Protein AF-A0AAV8YKE8-F1 (afdb_monomer_lite)

InterPro domains:
  IPR008906 HAT, C-terminal dimerisation domain [PF05699] (81-111)

Organism: NCBI:txid1586634

Foldseek 3Di:
DPPQLPLVVCLQLLNLLQLPDQASCVSVCVVDPPLADPVCRVVQSVLSNVCNVDPVLNVCNPPDSVVSLVVQQCDADPVRHRSRVSNNSSVVVVVPDPSDPVVVVVVVVVVDD

Radius of gyration: 15.6 Å; chains: 1; bounding box: 31×37×52 Å

Sequence (113 aa):
MGPVLKFVSNINPKIAVSGNINSIARDSLNFIPNLVSQENIALLNSEWRMISDATEPRQYSKKSLKEFWIFVFRLKNKLGENMFPNLSLFIKAVLSLPHSSAAAERIFSQLNL

pLDDT: mean 80.62, std 15.2, range [33.44, 95.5]

Structure (mmCIF, N/CA/C/O backbone):
data_AF-A0AAV8YKE8-F1
#
_entry.id   AF-A0AAV8YKE8-F1
#
loop_
_atom_site.group_PDB
_atom_site.id
_atom_site.type_symbol
_atom_site.label_atom_id
_atom_site.label_alt_id
_atom_site.label_comp_id
_atom_site.label_asym_id
_atom_site.label_entity_id
_atom_site.label_seq_id
_atom_site.pdbx_PDB_ins_code
_atom_site.Cartn_x
_atom_site.Cartn_y
_atom_site.Cartn_z
_atom_site.occupancy
_atom_site.B_iso_or_equiv
_atom_site.auth_seq_id
_atom_site.auth_comp_id
_atom_site.auth_asym_id
_atom_site.auth_atom_id
_atom_site.pdbx_PDB_model_num
ATOM 1 N N . MET A 1 1 ? 10.504 -19.825 16.154 1.00 33.44 1 MET A N 1
ATOM 2 C CA . MET A 1 1 ? 10.198 -19.002 14.963 1.00 33.44 1 MET A CA 1
ATOM 3 C C . MET A 1 1 ? 8.843 -18.361 15.228 1.00 33.44 1 MET A C 1
ATOM 5 O O . MET A 1 1 ? 7.854 -19.079 15.231 1.00 33.44 1 MET A O 1
ATOM 9 N N . GLY A 1 2 ? 8.797 -17.084 15.623 1.00 39.56 2 GLY A N 1
ATOM 10 C CA . GLY A 1 2 ? 7.518 -16.411 15.892 1.00 39.56 2 GLY A CA 1
ATOM 11 C C . GLY A 1 2 ? 6.678 -16.323 14.611 1.00 39.56 2 GLY A C 1
ATOM 12 O O . GLY A 1 2 ? 7.262 -16.364 13.523 1.00 39.56 2 GLY A O 1
ATOM 13 N N . PRO A 1 3 ? 5.340 -16.241 14.695 1.00 41.09 3 PRO A N 1
ATOM 14 C CA . PRO A 1 3 ? 4.501 -16.111 13.513 1.00 41.09 3 PRO A CA 1
ATOM 15 C C . PRO A 1 3 ? 4.849 -14.800 12.803 1.00 41.09 3 PRO A C 1
ATOM 17 O O . PRO A 1 3 ? 4.428 -13.720 13.206 1.00 41.09 3 PRO A O 1
ATOM 20 N N . VAL A 1 4 ? 5.647 -14.888 11.739 1.00 49.88 4 VAL A N 1
ATOM 21 C CA . VAL A 1 4 ? 5.788 -13.788 10.790 1.00 49.88 4 VAL A CA 1
ATOM 22 C C . VAL A 1 4 ? 4.409 -13.622 10.175 1.00 49.88 4 VAL A C 1
ATOM 24 O O . VAL A 1 4 ? 3.900 -14.550 9.544 1.00 49.88 4 VAL A O 1
ATOM 27 N N . LEU A 1 5 ? 3.784 -12.467 10.402 1.00 60.09 5 LEU A N 1
ATOM 28 C CA . LEU A 1 5 ? 2.539 -12.087 9.747 1.00 60.09 5 LEU A CA 1
ATOM 29 C C . LEU A 1 5 ? 2.751 -12.246 8.238 1.00 60.09 5 LEU A C 1
ATOM 31 O O . LEU A 1 5 ? 3.389 -11.400 7.615 1.00 60.09 5 LEU A O 1
ATOM 35 N N . LYS A 1 6 ? 2.257 -13.345 7.648 1.00 64.12 6 LYS A N 1
ATOM 36 C CA . LYS A 1 6 ? 2.416 -13.651 6.213 1.00 64.12 6 LYS A CA 1
ATOM 37 C C . LYS A 1 6 ? 1.991 -12.457 5.353 1.00 64.12 6 LYS A C 1
ATOM 39 O O . LYS A 1 6 ? 2.646 -12.134 4.370 1.00 64.12 6 LYS A O 1
ATOM 44 N N . PHE A 1 7 ? 0.979 -11.733 5.822 1.00 70.56 7 PHE A N 1
ATOM 45 C CA . PHE A 1 7 ? 0.505 -10.466 5.282 1.00 70.56 7 PHE A CA 1
ATOM 46 C C . PHE A 1 7 ? 1.597 -9.383 5.107 1.00 70.56 7 PHE A C 1
ATOM 48 O O . PHE A 1 7 ? 1.607 -8.690 4.096 1.00 70.56 7 PHE A O 1
ATOM 55 N N . VAL A 1 8 ? 2.560 -9.244 6.026 1.00 74.69 8 VAL A N 1
ATOM 56 C CA . VAL A 1 8 ? 3.621 -8.215 5.941 1.00 74.69 8 VAL A CA 1
ATOM 57 C C . VAL A 1 8 ? 4.582 -8.488 4.780 1.00 74.69 8 VAL A C 1
ATOM 59 O O . VAL A 1 8 ? 5.199 -7.567 4.250 1.00 74.69 8 VAL A O 1
ATOM 62 N N . SER A 1 9 ? 4.683 -9.733 4.310 1.00 81.62 9 SER A N 1
ATOM 63 C CA . SER A 1 9 ? 5.461 -10.016 3.099 1.00 81.62 9 SER A CA 1
ATOM 64 C C . SER A 1 9 ? 4.842 -9.375 1.849 1.00 81.62 9 SER A C 1
ATOM 66 O O . SER A 1 9 ? 5.577 -8.958 0.955 1.00 81.62 9 SER A O 1
ATOM 68 N N . ASN A 1 10 ? 3.518 -9.184 1.826 1.00 86.56 10 ASN A N 1
ATOM 69 C CA . ASN A 1 10 ? 2.793 -8.643 0.676 1.00 86.56 10 ASN A CA 1
ATOM 70 C C . ASN A 1 10 ? 3.178 -7.190 0.377 1.00 86.56 10 ASN A C 1
ATOM 72 O O . ASN A 1 10 ? 3.200 -6.788 -0.782 1.00 86.56 10 ASN A O 1
ATOM 76 N N . ILE A 1 11 ? 3.538 -6.413 1.406 1.00 88.50 11 ILE A N 1
ATOM 77 C CA . ILE A 1 11 ? 3.923 -5.003 1.259 1.00 88.50 11 ILE A CA 1
ATOM 78 C C . ILE A 1 11 ? 5.372 -4.821 0.780 1.00 88.50 11 ILE A C 1
ATOM 80 O O . ILE A 1 11 ? 5.843 -3.690 0.658 1.00 88.50 11 ILE A O 1
ATOM 84 N N . ASN A 1 12 ? 6.106 -5.908 0.512 1.00 90.75 12 ASN A N 1
ATOM 85 C CA . ASN A 1 12 ? 7.426 -5.824 -0.106 1.00 90.75 12 ASN A CA 1
ATOM 86 C C . ASN A 1 12 ? 7.320 -5.141 -1.484 1.00 90.75 12 ASN A C 1
ATOM 88 O O . ASN A 1 12 ? 6.448 -5.530 -2.262 1.00 90.75 12 ASN A O 1
ATOM 92 N N . PRO A 1 13 ? 8.220 -4.204 -1.845 1.00 92.50 13 PRO A N 1
ATOM 93 C CA . PRO A 1 13 ? 8.136 -3.466 -3.106 1.00 92.50 13 PRO A CA 1
ATOM 94 C C . PRO A 1 13 ? 7.994 -4.357 -4.343 1.00 92.50 13 PRO A C 1
ATOM 96 O O . PRO A 1 13 ? 7.199 -4.057 -5.227 1.00 92.50 13 PRO A O 1
ATOM 99 N N . LYS A 1 14 ? 8.714 -5.487 -4.391 1.00 91.62 14 LYS A N 1
ATOM 100 C CA . LYS A 1 14 ? 8.644 -6.431 -5.518 1.00 91.62 14 LYS A CA 1
ATOM 101 C C . LYS A 1 14 ? 7.282 -7.108 -5.628 1.00 91.62 14 LYS A C 1
ATOM 103 O O . LYS A 1 14 ? 6.823 -7.364 -6.734 1.00 91.62 14 LYS A O 1
ATOM 108 N N . ILE A 1 15 ? 6.658 -7.411 -4.492 1.00 90.94 15 ILE A N 1
ATOM 109 C CA . ILE A 1 15 ? 5.356 -8.078 -4.444 1.00 90.94 15 ILE A CA 1
ATOM 110 C C . ILE A 1 15 ? 4.246 -7.062 -4.718 1.00 90.94 15 ILE A C 1
ATOM 112 O O . ILE A 1 15 ? 3.379 -7.337 -5.545 1.00 90.94 15 ILE A O 1
ATOM 116 N N . ALA A 1 16 ? 4.325 -5.870 -4.124 1.00 90.88 16 ALA A N 1
ATOM 117 C CA . ALA A 1 16 ? 3.359 -4.793 -4.318 1.00 90.88 16 ALA A CA 1
ATOM 118 C C . ALA A 1 16 ? 3.181 -4.427 -5.800 1.00 90.88 16 ALA A C 1
ATOM 120 O O . ALA A 1 16 ? 2.057 -4.287 -6.269 1.00 90.88 16 ALA A O 1
ATOM 121 N N . VAL A 1 17 ? 4.274 -4.354 -6.569 1.00 93.00 17 VAL A N 1
ATOM 122 C CA . VAL A 1 17 ? 4.200 -4.024 -8.005 1.00 93.00 17 VAL A CA 1
ATOM 123 C C . VAL A 1 17 ? 3.969 -5.232 -8.922 1.00 93.00 17 VAL A C 1
ATOM 125 O O . VAL A 1 17 ? 3.888 -5.057 -10.135 1.00 93.00 17 VAL A O 1
ATOM 128 N N . SER A 1 18 ? 3.906 -6.454 -8.378 1.00 90.31 18 SER A N 1
ATOM 129 C CA . SER A 1 18 ? 3.789 -7.678 -9.187 1.00 90.31 18 SER A CA 1
ATOM 130 C C . SER A 1 18 ? 2.390 -7.904 -9.759 1.00 90.31 18 SER A C 1
ATOM 132 O O . SER A 1 18 ? 2.255 -8.630 -10.736 1.00 90.31 18 SER A O 1
ATOM 134 N N . GLY A 1 19 ? 1.354 -7.335 -9.132 1.00 86.12 19 GLY A N 1
ATOM 135 C CA . GLY A 1 19 ? -0.048 -7.576 -9.495 1.00 86.12 19 GLY A CA 1
ATOM 136 C C . GLY A 1 19 ? -0.583 -8.956 -9.090 1.00 86.12 19 GLY A C 1
ATOM 137 O O . GLY A 1 19 ? -1.760 -9.236 -9.278 1.00 86.12 19 GLY A O 1
ATOM 138 N N . ASN A 1 20 ? 0.237 -9.813 -8.470 1.00 86.50 20 ASN A N 1
ATOM 139 C CA . ASN A 1 20 ? -0.163 -11.178 -8.100 1.00 86.50 20 ASN A CA 1
ATOM 140 C C . ASN A 1 20 ? -1.167 -11.232 -6.935 1.00 86.50 20 ASN A C 1
ATOM 142 O O . ASN A 1 20 ? -1.817 -12.253 -6.715 1.00 86.50 20 ASN A O 1
ATOM 146 N N . ILE A 1 21 ? -1.278 -10.150 -6.162 1.00 85.81 21 ILE A N 1
ATOM 147 C CA . ILE A 1 21 ? -2.169 -10.059 -5.004 1.00 85.81 21 ILE A CA 1
ATOM 148 C C . ILE A 1 21 ? -3.354 -9.178 -5.377 1.00 85.81 21 ILE A C 1
ATOM 150 O O . ILE A 1 21 ? -3.225 -7.962 -5.459 1.00 85.81 21 ILE A O 1
ATOM 154 N N . ASN A 1 22 ? -4.519 -9.797 -5.559 1.00 81.44 22 ASN A N 1
ATOM 155 C CA . ASN A 1 22 ? -5.735 -9.100 -5.990 1.00 81.44 22 ASN A CA 1
ATOM 156 C C . ASN A 1 22 ? -6.419 -8.292 -4.880 1.00 81.44 22 ASN A C 1
ATOM 158 O O . ASN A 1 22 ? -7.160 -7.354 -5.166 1.00 81.44 22 ASN A O 1
ATOM 162 N N . SER A 1 23 ? -6.207 -8.665 -3.616 1.00 86.19 23 SER A N 1
ATOM 163 C CA . SER A 1 23 ? -6.771 -7.953 -2.473 1.00 86.19 23 SER A CA 1
ATOM 164 C C . SER A 1 23 ? -5.786 -7.925 -1.320 1.00 86.19 23 SER A C 1
ATOM 166 O O . SER A 1 23 ? -5.436 -8.966 -0.770 1.00 86.19 23 SER A O 1
ATOM 168 N N . ILE A 1 24 ? -5.381 -6.718 -0.937 1.00 85.44 24 ILE A N 1
ATOM 169 C CA . ILE A 1 24 ? -4.549 -6.496 0.246 1.00 85.44 24 ILE A CA 1
ATOM 170 C C . ILE A 1 24 ? -5.392 -6.460 1.527 1.00 85.44 24 ILE A C 1
ATOM 172 O O . ILE A 1 24 ? -4.910 -6.825 2.595 1.00 85.44 24 ILE A O 1
ATOM 176 N N . ALA A 1 25 ? -6.671 -6.083 1.404 1.00 80.19 25 ALA A N 1
ATOM 177 C CA . ALA A 1 25 ? -7.584 -5.941 2.530 1.00 80.19 25 ALA A CA 1
ATOM 178 C C . ALA A 1 25 ? -8.011 -7.288 3.142 1.00 80.19 25 ALA A C 1
ATOM 180 O O . ALA A 1 25 ? -8.187 -7.382 4.355 1.00 80.19 25 ALA A O 1
ATOM 181 N N . ARG A 1 26 ? -8.183 -8.338 2.321 1.00 76.50 26 ARG A N 1
ATOM 182 C CA . ARG A 1 26 ? -8.719 -9.636 2.773 1.00 76.50 26 ARG A CA 1
ATOM 183 C C . ARG A 1 26 ? -7.899 -10.238 3.910 1.00 76.50 26 ARG A C 1
ATOM 185 O O . ARG A 1 26 ? -8.462 -10.662 4.914 1.00 76.50 26 ARG A O 1
ATOM 192 N N . ASP A 1 27 ? -6.581 -10.252 3.750 1.00 69.38 27 ASP A N 1
ATOM 193 C CA . ASP A 1 27 ? -5.691 -10.826 4.754 1.00 69.38 27 ASP A CA 1
ATOM 194 C C . ASP A 1 27 ? -5.545 -9.891 5.956 1.00 69.38 27 ASP A C 1
ATOM 196 O O . ASP A 1 27 ? -5.508 -10.360 7.088 1.00 69.38 27 ASP A O 1
ATOM 200 N N . SER A 1 28 ? -5.514 -8.571 5.743 1.00 68.69 28 SER A N 1
ATOM 201 C CA . SER A 1 28 ? -5.292 -7.604 6.822 1.00 68.69 28 SER A CA 1
ATOM 202 C C . SER A 1 28 ? -6.470 -7.421 7.767 1.00 68.69 28 SER A C 1
ATOM 204 O O . SER A 1 28 ? -6.253 -7.177 8.951 1.00 68.69 28 SER A O 1
ATOM 206 N N . LEU A 1 29 ? -7.708 -7.547 7.276 1.00 67.50 29 LEU A N 1
ATOM 207 C CA . LEU A 1 29 ? -8.913 -7.405 8.103 1.00 67.50 29 LEU A CA 1
ATOM 208 C C . LEU A 1 29 ? -9.023 -8.507 9.163 1.00 67.50 29 LEU A C 1
ATOM 210 O O . LEU A 1 29 ? -9.588 -8.269 10.225 1.00 67.50 29 LEU A O 1
ATOM 214 N N . ASN A 1 30 ? -8.429 -9.678 8.908 1.00 68.00 30 ASN A N 1
ATOM 215 C CA . ASN A 1 30 ? -8.350 -10.756 9.894 1.00 68.00 30 ASN A CA 1
ATOM 216 C C . ASN A 1 30 ? -7.395 -10.430 11.051 1.00 68.00 30 ASN A C 1
ATOM 218 O O . ASN A 1 30 ? -7.557 -10.967 12.142 1.00 68.00 30 ASN A O 1
ATOM 222 N N . PHE A 1 31 ? -6.390 -9.578 10.821 1.00 66.31 31 PHE A N 1
ATOM 223 C CA . PHE A 1 31 ? -5.386 -9.236 11.832 1.00 66.31 31 PHE A CA 1
ATOM 224 C C . PHE A 1 31 ? -5.687 -7.921 12.550 1.00 66.31 31 PHE A C 1
ATOM 226 O O . PHE A 1 31 ? -5.327 -7.771 13.713 1.00 66.31 31 PHE A O 1
ATOM 233 N N . ILE A 1 32 ? -6.303 -6.958 11.860 1.00 72.56 32 ILE A N 1
ATOM 234 C CA . ILE A 1 32 ? -6.551 -5.613 12.386 1.00 72.56 32 ILE A CA 1
ATOM 235 C C . ILE A 1 32 ? -7.986 -5.210 12.010 1.00 72.56 32 ILE A C 1
ATOM 237 O O . ILE A 1 32 ? -8.196 -4.454 11.051 1.00 72.56 32 ILE A O 1
ATOM 241 N N . PRO A 1 33 ? -8.996 -5.751 12.716 1.00 68.00 33 PRO A N 1
ATOM 242 C CA . PRO A 1 33 ? -10.382 -5.382 12.472 1.00 68.00 33 PRO A CA 1
ATOM 243 C C . PRO A 1 33 ? -10.553 -3.872 12.689 1.00 68.00 33 PRO A C 1
ATOM 245 O O . PRO A 1 33 ? -10.009 -3.308 13.636 1.00 68.00 33 PRO A O 1
ATOM 248 N N . ASN A 1 34 ? -11.301 -3.216 11.798 1.00 73.69 34 ASN A N 1
ATOM 249 C CA . ASN A 1 34 ? -11.574 -1.768 11.794 1.00 73.69 34 ASN A CA 1
ATOM 250 C C . ASN A 1 34 ? -10.413 -0.844 11.390 1.00 73.69 34 ASN A C 1
ATOM 252 O O . ASN A 1 34 ? -10.539 0.370 11.536 1.00 73.69 34 ASN A O 1
ATOM 256 N N . LEU A 1 35 ? -9.311 -1.363 10.835 1.00 73.44 35 LEU A N 1
ATOM 257 C CA . LEU A 1 35 ? -8.253 -0.489 10.309 1.00 73.44 35 LEU A CA 1
ATOM 258 C C . LEU A 1 35 ? -8.726 0.387 9.141 1.00 73.44 35 LEU A C 1
ATOM 260 O O . LEU A 1 35 ? -8.238 1.495 8.933 1.00 73.44 35 LEU A O 1
ATOM 264 N N . VAL A 1 36 ? -9.655 -0.155 8.358 1.00 74.06 36 VAL A N 1
ATOM 265 C CA . VAL A 1 36 ? -10.255 0.477 7.189 1.00 74.06 36 VAL A CA 1
ATOM 266 C C . VAL A 1 36 ? -11.747 0.203 7.262 1.00 74.06 36 VAL A C 1
ATOM 268 O O . VAL A 1 36 ? -12.160 -0.934 7.501 1.00 74.06 36 VAL A O 1
ATOM 271 N N . SER A 1 37 ? -12.552 1.245 7.095 1.00 78.44 37 SER A N 1
ATOM 272 C CA . SER A 1 37 ? -14.006 1.124 7.083 1.00 78.44 37 SER A CA 1
ATOM 273 C C . SER A 1 37 ? -14.490 0.354 5.850 1.00 78.44 37 SER A C 1
ATOM 275 O O . SER A 1 37 ? -13.784 0.267 4.841 1.00 78.44 37 SER A O 1
ATOM 277 N N . GLN A 1 38 ? -15.680 -0.249 5.929 1.00 77.94 38 GLN A N 1
ATOM 278 C CA . GLN A 1 38 ? -16.186 -1.154 4.887 1.00 77.94 38 GLN A CA 1
ATOM 279 C C . GLN A 1 38 ? -16.257 -0.477 3.511 1.00 77.94 38 GLN A C 1
ATOM 281 O O . GLN A 1 38 ? -15.874 -1.067 2.502 1.00 77.94 38 GLN A O 1
ATOM 286 N N . GLU A 1 39 ? -16.649 0.794 3.482 1.00 79.25 39 GLU A N 1
ATOM 287 C CA . GLU A 1 39 ? -16.700 1.627 2.284 1.00 79.25 39 GLU A CA 1
ATOM 288 C C . GLU A 1 39 ? -15.316 1.881 1.660 1.00 79.25 39 GLU A C 1
ATOM 290 O O . GLU A 1 39 ? -15.189 1.976 0.439 1.00 79.25 39 GLU A O 1
ATOM 295 N N . ASN A 1 40 ? -14.257 1.899 2.472 1.00 84.88 40 ASN A N 1
ATOM 296 C CA . ASN A 1 40 ? -12.890 2.155 2.021 1.00 84.88 40 ASN A CA 1
ATOM 297 C C . ASN A 1 40 ? -12.137 0.876 1.617 1.00 84.88 40 ASN A C 1
ATOM 299 O O . ASN A 1 40 ? -11.101 0.966 0.960 1.00 84.88 40 ASN A O 1
ATOM 303 N N . ILE A 1 41 ? -12.648 -0.324 1.929 1.00 87.38 41 ILE A N 1
ATOM 304 C CA . ILE A 1 41 ? -12.032 -1.603 1.517 1.00 87.38 41 ILE A CA 1
ATOM 305 C C . ILE A 1 41 ? -11.977 -1.726 -0.011 1.00 87.38 41 ILE A C 1
ATOM 307 O O . ILE A 1 41 ? -10.962 -2.144 -0.578 1.00 87.38 41 ILE A O 1
ATOM 311 N N . ALA A 1 42 ? -13.068 -1.370 -0.692 1.00 89.31 42 ALA A N 1
ATOM 312 C CA . ALA A 1 42 ? -13.137 -1.426 -2.149 1.00 89.31 42 ALA A CA 1
ATOM 313 C C . ALA A 1 42 ? -12.156 -0.432 -2.795 1.00 89.31 42 ALA A C 1
ATOM 315 O O . ALA A 1 42 ? -11.469 -0.778 -3.763 1.00 89.31 42 ALA A O 1
ATOM 316 N N . LEU A 1 43 ? -12.042 0.770 -2.220 1.00 91.56 43 LEU A N 1
ATOM 317 C CA . LEU A 1 43 ? -11.096 1.798 -2.654 1.00 91.56 43 LEU A CA 1
ATOM 318 C C . LEU A 1 43 ? -9.649 1.350 -2.424 1.00 91.56 43 LEU A C 1
ATOM 320 O O . LEU A 1 43 ? -8.850 1.385 -3.355 1.00 91.56 43 LEU A O 1
ATOM 324 N N . LEU A 1 44 ? -9.336 0.809 -1.243 1.00 91.88 44 LEU A N 1
ATOM 325 C CA . LEU A 1 44 ? -8.022 0.256 -0.910 1.00 91.88 44 LEU A CA 1
ATOM 326 C C . LEU A 1 44 ? -7.585 -0.833 -1.898 1.00 91.88 44 LEU A C 1
ATOM 328 O O . LEU A 1 44 ? -6.468 -0.793 -2.406 1.00 91.88 44 LEU A O 1
ATOM 332 N N . ASN A 1 45 ? -8.450 -1.805 -2.196 1.00 91.44 45 ASN A N 1
ATOM 333 C CA . ASN A 1 45 ? -8.120 -2.864 -3.156 1.00 91.44 45 ASN A CA 1
ATOM 334 C C . ASN A 1 45 ? -7.956 -2.323 -4.584 1.00 91.44 45 ASN A C 1
ATOM 336 O O . ASN A 1 45 ? -7.190 -2.870 -5.376 1.00 91.44 45 ASN A O 1
ATOM 340 N N . SER A 1 46 ? -8.673 -1.257 -4.934 1.00 92.50 46 SER A N 1
ATOM 341 C CA . SER A 1 46 ? -8.527 -0.604 -6.235 1.00 92.50 46 SER A CA 1
ATOM 342 C C . SER A 1 46 ? -7.189 0.124 -6.332 1.00 92.50 46 SER A C 1
ATOM 344 O O . SER A 1 46 ? -6.434 -0.143 -7.261 1.00 92.50 46 SER A O 1
ATOM 346 N N . GLU A 1 47 ? -6.829 0.920 -5.323 1.00 93.69 47 GLU A N 1
ATOM 347 C CA . GLU A 1 47 ? -5.513 1.564 -5.218 1.00 93.69 47 GLU A CA 1
ATOM 348 C C . GLU A 1 47 ? -4.365 0.543 -5.210 1.00 93.69 47 GLU A C 1
ATOM 350 O O . GLU A 1 47 ? -3.345 0.740 -5.87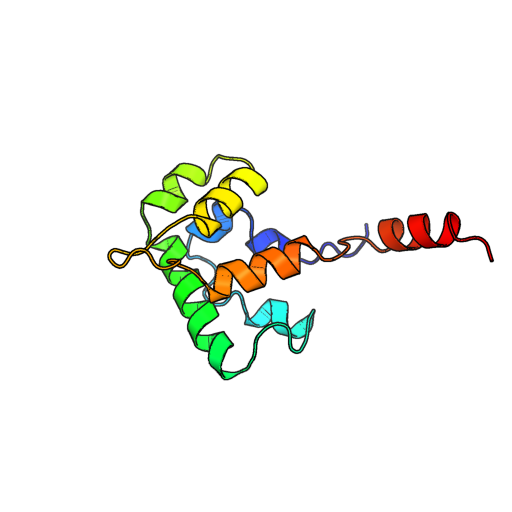0 1.00 93.69 47 GLU A O 1
ATOM 355 N N . TRP A 1 48 ? -4.543 -0.582 -4.513 1.00 93.44 48 TRP A N 1
ATOM 356 C CA . TRP A 1 48 ? -3.575 -1.677 -4.497 1.00 93.44 48 TRP A CA 1
ATOM 357 C C . TRP A 1 48 ? -3.345 -2.280 -5.885 1.00 93.44 48 TRP A C 1
ATOM 359 O O . TRP A 1 48 ? -2.211 -2.560 -6.246 1.00 93.44 48 TRP A O 1
ATOM 369 N N . ARG A 1 49 ? -4.388 -2.451 -6.701 1.00 92.81 49 ARG A N 1
ATOM 370 C CA . ARG A 1 49 ? -4.216 -2.917 -8.087 1.00 92.81 49 ARG A CA 1
ATOM 371 C C . ARG A 1 49 ? -3.558 -1.846 -8.952 1.00 92.81 49 ARG A C 1
ATOM 373 O O . ARG A 1 49 ? -2.616 -2.144 -9.680 1.00 92.81 49 ARG A O 1
ATOM 380 N N . MET A 1 50 ? -3.951 -0.586 -8.781 1.00 93.06 50 MET A N 1
ATOM 381 C CA . MET A 1 50 ? -3.360 0.536 -9.513 1.00 93.06 50 MET A CA 1
ATOM 382 C C . MET A 1 50 ? -1.851 0.680 -9.274 1.00 93.06 50 MET A C 1
ATOM 384 O O . MET A 1 50 ? -1.134 1.050 -10.201 1.00 93.06 50 MET A O 1
ATOM 388 N N . ILE A 1 51 ? -1.333 0.364 -8.079 1.00 92.25 51 ILE A N 1
ATOM 389 C CA . ILE A 1 51 ? 0.120 0.413 -7.828 1.00 92.25 51 ILE A CA 1
ATOM 390 C C . ILE A 1 51 ? 0.893 -0.569 -8.716 1.00 92.25 51 ILE A C 1
ATOM 392 O O . ILE A 1 51 ? 2.030 -0.295 -9.100 1.00 92.25 51 ILE A O 1
ATOM 396 N N . SER A 1 52 ? 0.264 -1.700 -9.050 1.00 89.25 52 SER A N 1
ATOM 397 C CA . SER A 1 52 ? 0.828 -2.722 -9.924 1.00 89.25 52 SER A CA 1
ATOM 398 C C . SER A 1 52 ? 0.706 -2.375 -11.398 1.00 89.25 52 SER A C 1
ATOM 400 O O . SER A 1 52 ? 1.376 -3.011 -12.198 1.00 89.25 52 SER A O 1
ATOM 402 N N . ASP A 1 53 ? -0.078 -1.355 -11.752 1.00 87.69 53 ASP A N 1
ATOM 403 C CA . ASP A 1 53 ? -0.190 -0.825 -13.111 1.00 87.69 53 ASP A CA 1
ATOM 404 C C . ASP A 1 53 ? 0.686 0.420 -13.311 1.00 87.69 53 ASP A C 1
ATOM 406 O O . ASP A 1 53 ? 1.261 0.615 -14.386 1.00 87.69 53 ASP A O 1
ATOM 410 N N . ALA A 1 54 ? 0.874 1.216 -12.257 1.00 87.31 54 ALA A N 1
ATOM 411 C CA . ALA A 1 54 ? 1.644 2.451 -12.284 1.00 87.31 54 ALA A CA 1
ATOM 412 C C . ALA A 1 54 ? 3.122 2.214 -12.648 1.00 87.31 54 ALA A C 1
ATOM 414 O O . ALA A 1 54 ? 3.785 1.290 -12.167 1.00 87.31 54 ALA A O 1
ATOM 415 N N . THR A 1 55 ? 3.665 3.073 -13.511 1.00 86.50 55 THR A N 1
ATOM 416 C CA . THR A 1 55 ? 5.034 2.914 -14.031 1.00 86.50 55 THR A CA 1
ATOM 417 C C . THR A 1 55 ? 6.061 3.415 -13.021 1.00 86.50 55 THR A C 1
ATOM 419 O O . THR A 1 55 ? 7.131 2.831 -12.856 1.00 86.50 55 THR A O 1
ATOM 422 N N . GLU A 1 56 ? 5.719 4.469 -12.293 1.00 89.69 56 GLU A N 1
ATOM 423 C CA . GLU A 1 56 ? 6.597 5.167 -11.371 1.00 89.69 56 GLU A CA 1
ATOM 424 C C . GLU A 1 56 ? 6.934 4.306 -10.141 1.00 89.69 56 GLU A C 1
ATOM 426 O O . GLU A 1 56 ? 8.122 4.124 -9.866 1.00 89.69 56 GLU A O 1
ATOM 431 N N . PRO A 1 57 ? 5.974 3.653 -9.445 1.00 90.81 57 PRO A N 1
ATOM 432 C CA . PRO A 1 57 ? 6.297 2.744 -8.343 1.00 90.81 57 PRO A CA 1
ATOM 433 C C . PRO A 1 57 ? 7.190 1.569 -8.766 1.00 90.81 57 PRO A C 1
ATOM 435 O O . PRO A 1 57 ? 8.074 1.165 -8.005 1.00 90.81 57 PRO A O 1
ATOM 438 N N . ARG A 1 58 ? 7.048 1.047 -9.996 1.00 90.19 58 ARG A N 1
ATOM 439 C CA . ARG A 1 58 ? 7.911 -0.042 -10.496 1.00 90.19 58 ARG A CA 1
ATOM 440 C C . ARG A 1 58 ? 9.388 0.338 -10.521 1.00 90.19 58 ARG A C 1
ATOM 442 O O . ARG A 1 58 ? 10.228 -0.521 -10.248 1.00 90.19 58 ARG A O 1
ATOM 449 N N . GLN A 1 59 ? 9.721 1.602 -10.782 1.00 89.94 59 GLN A N 1
ATOM 450 C CA . GLN A 1 59 ? 11.110 2.085 -10.774 1.0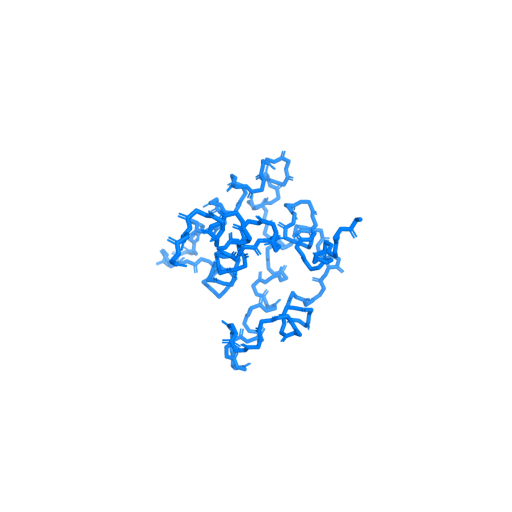0 89.94 59 GLN A CA 1
ATOM 451 C C . GLN A 1 59 ? 11.744 1.992 -9.376 1.00 89.94 59 GLN A C 1
ATOM 453 O O . GLN A 1 59 ? 12.948 1.769 -9.245 1.00 89.94 59 GLN A O 1
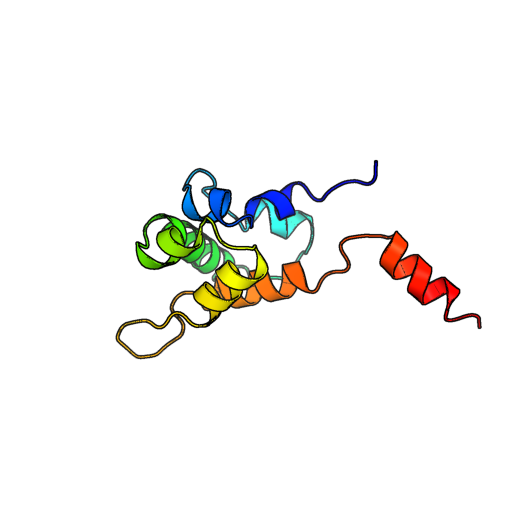ATOM 458 N N . TYR A 1 60 ? 10.924 2.072 -8.326 1.00 91.12 60 TYR A N 1
ATOM 459 C CA . TYR A 1 60 ? 11.345 1.962 -6.931 1.00 91.12 60 TYR A CA 1
ATOM 460 C C . TYR A 1 60 ? 11.258 0.526 -6.383 1.00 91.12 60 TYR A C 1
ATOM 462 O O . TYR A 1 60 ? 11.634 0.288 -5.239 1.00 91.12 60 TYR A O 1
ATOM 470 N N . SER A 1 61 ? 10.845 -0.462 -7.185 1.00 89.31 61 SER A N 1
ATOM 471 C CA . SER A 1 61 ? 10.674 -1.863 -6.745 1.00 89.31 61 SER A CA 1
ATOM 472 C C . SER A 1 61 ? 11.959 -2.554 -6.268 1.00 89.31 61 SER A C 1
ATOM 474 O O . SER A 1 61 ? 11.907 -3.544 -5.538 1.00 89.31 61 SER A O 1
ATOM 476 N N . LYS A 1 62 ? 13.128 -2.043 -6.674 1.00 89.88 62 LYS A N 1
ATOM 477 C CA . LYS A 1 62 ? 14.450 -2.532 -6.246 1.00 89.88 62 LYS A CA 1
ATOM 478 C C . LYS A 1 62 ? 15.014 -1.776 -5.034 1.00 89.88 62 LYS A C 1
ATOM 480 O O . LYS A 1 62 ? 16.082 -2.141 -4.552 1.00 89.88 62 LYS A O 1
ATOM 485 N N . LYS A 1 63 ? 14.341 -0.715 -4.576 1.00 92.75 63 LYS A N 1
ATOM 486 C CA . LYS A 1 63 ? 14.749 0.087 -3.415 1.00 92.75 63 LYS A CA 1
ATOM 487 C C . LYS A 1 63 ? 14.330 -0.588 -2.109 1.00 92.75 63 LYS A C 1
ATOM 489 O O . LYS A 1 63 ? 13.624 -1.598 -2.111 1.00 92.75 63 LYS A O 1
ATOM 494 N N . SER A 1 64 ? 14.777 -0.036 -0.983 1.00 92.12 64 SER A N 1
ATOM 495 C CA . SER A 1 64 ? 14.342 -0.520 0.327 1.00 92.12 64 SER A CA 1
ATOM 496 C C . SER A 1 64 ? 12.830 -0.334 0.521 1.00 92.12 64 SER A C 1
ATOM 498 O O . SER A 1 64 ? 12.214 0.553 -0.075 1.00 92.12 64 SER A O 1
ATOM 500 N N . LEU A 1 65 ? 12.237 -1.139 1.414 1.00 89.25 65 LEU A N 1
ATOM 501 C CA . LEU A 1 65 ? 10.823 -1.038 1.804 1.00 89.25 65 LEU A CA 1
ATOM 502 C C . LEU A 1 65 ? 10.438 0.407 2.164 1.00 89.25 65 LEU A C 1
ATOM 504 O O . LEU A 1 65 ? 9.419 0.920 1.707 1.00 89.25 65 LEU A O 1
ATOM 508 N N . LYS A 1 66 ? 11.287 1.076 2.953 1.00 90.62 66 LYS A N 1
ATOM 509 C CA . LYS A 1 66 ? 11.074 2.452 3.406 1.00 90.62 66 LYS A CA 1
ATOM 510 C C . LYS A 1 66 ? 11.086 3.446 2.244 1.00 90.62 66 LYS A C 1
ATOM 512 O O . LYS A 1 66 ? 10.177 4.262 2.147 1.00 90.62 66 LYS A O 1
ATOM 517 N N . GLU A 1 67 ? 12.100 3.397 1.382 1.00 93.12 67 GLU A N 1
ATOM 518 C CA . GLU A 1 67 ? 12.215 4.323 0.246 1.00 93.12 67 GLU A CA 1
ATOM 519 C C . GLU A 1 67 ? 11.038 4.180 -0.721 1.00 93.12 67 GLU A C 1
ATOM 521 O O . GLU A 1 67 ? 10.475 5.186 -1.147 1.00 93.12 67 GLU A O 1
ATOM 526 N N . PHE A 1 68 ? 10.639 2.940 -1.017 1.00 95.25 68 PHE A N 1
ATOM 527 C CA . PHE A 1 68 ? 9.495 2.653 -1.875 1.00 95.25 68 PHE A CA 1
ATOM 528 C C . PHE A 1 68 ? 8.205 3.259 -1.316 1.00 95.25 68 PHE A C 1
ATOM 530 O O . PHE A 1 68 ? 7.534 4.026 -2.001 1.00 95.25 68 PHE A O 1
ATOM 537 N N . TRP A 1 69 ? 7.867 2.976 -0.055 1.00 94.88 69 TRP A N 1
ATOM 538 C CA . TRP A 1 69 ? 6.613 3.469 0.513 1.00 94.88 69 TRP A CA 1
ATOM 539 C C . TRP A 1 69 ? 6.623 4.982 0.746 1.00 94.88 69 TRP A C 1
ATOM 541 O O . TRP A 1 69 ? 5.609 5.625 0.505 1.00 94.88 69 TRP A O 1
ATOM 551 N N . ILE A 1 70 ? 7.764 5.589 1.103 1.00 94.88 70 ILE A N 1
ATOM 552 C CA . ILE A 1 70 ? 7.889 7.058 1.153 1.00 94.88 70 ILE A CA 1
ATOM 553 C C . ILE A 1 70 ? 7.607 7.680 -0.216 1.00 94.88 70 ILE A C 1
ATOM 555 O O . ILE A 1 70 ? 6.936 8.711 -0.280 1.00 94.88 70 ILE A O 1
ATOM 559 N N . PHE A 1 71 ? 8.107 7.075 -1.296 1.00 95.50 71 PHE A N 1
ATOM 560 C CA . PHE A 1 71 ? 7.813 7.526 -2.652 1.00 95.50 71 PHE A CA 1
ATOM 561 C C . PHE A 1 71 ? 6.309 7.440 -2.948 1.00 95.50 71 PHE A C 1
ATOM 563 O O . PHE A 1 71 ? 5.702 8.444 -3.316 1.00 95.50 71 PHE A O 1
ATOM 570 N N . VAL A 1 72 ? 5.688 6.285 -2.694 1.00 95.12 72 VAL A N 1
ATOM 571 C CA . VAL A 1 72 ? 4.247 6.065 -2.909 1.00 95.12 72 VAL A CA 1
ATOM 572 C C . VAL A 1 72 ? 3.398 7.061 -2.111 1.00 95.12 72 VAL A C 1
ATOM 574 O O . VAL A 1 72 ? 2.467 7.645 -2.658 1.00 95.12 72 VAL A O 1
ATOM 577 N N . PHE A 1 73 ? 3.755 7.338 -0.852 1.00 95.44 73 PHE A N 1
ATOM 578 C CA . PHE A 1 73 ? 3.045 8.300 0.004 1.00 95.44 73 PHE A CA 1
ATOM 579 C C . PHE A 1 73 ? 3.112 9.744 -0.501 1.00 95.44 73 PHE A C 1
ATOM 581 O O . PHE A 1 73 ? 2.305 10.575 -0.084 1.00 95.44 73 PHE A O 1
ATOM 588 N N . ARG A 1 74 ? 4.105 10.065 -1.334 1.00 95.44 74 ARG A N 1
ATOM 589 C CA . ARG A 1 74 ? 4.319 11.401 -1.900 1.00 95.44 74 ARG A CA 1
ATOM 590 C C . ARG A 1 74 ? 3.766 11.537 -3.313 1.00 95.44 74 ARG A C 1
ATOM 592 O O . ARG A 1 74 ? 3.721 12.657 -3.814 1.00 95.44 74 ARG A O 1
ATOM 599 N N . LEU A 1 75 ? 3.362 10.437 -3.948 1.00 95.06 75 LEU A N 1
ATOM 600 C CA . LEU A 1 75 ? 2.887 10.459 -5.321 1.00 95.06 75 LEU A CA 1
ATOM 601 C C . LEU A 1 75 ? 1.558 11.213 -5.410 1.00 95.06 75 LEU A C 1
ATOM 603 O O . LEU A 1 75 ? 0.627 10.967 -4.635 1.00 95.06 75 LEU A O 1
ATOM 607 N N . LYS A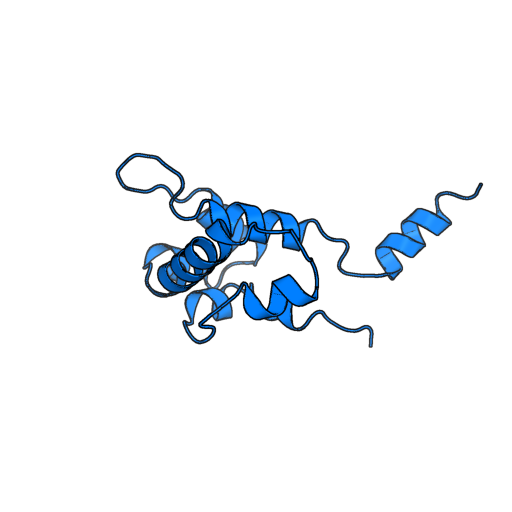 1 76 ? 1.489 12.148 -6.358 1.00 94.81 76 LYS A N 1
ATOM 608 C CA . LYS A 1 76 ? 0.330 13.008 -6.579 1.00 94.81 76 LYS A CA 1
ATOM 609 C C . LYS A 1 76 ? -0.332 12.702 -7.915 1.00 94.81 76 LYS A C 1
ATOM 611 O O . LYS A 1 76 ? 0.354 12.393 -8.885 1.00 94.81 76 LYS A O 1
ATOM 616 N N . ASN A 1 77 ? -1.656 12.803 -7.961 1.00 92.00 77 ASN A N 1
ATOM 617 C CA . ASN A 1 77 ? -2.408 12.766 -9.210 1.00 92.00 77 ASN A CA 1
ATOM 618 C C . ASN A 1 77 ? -2.258 14.105 -9.970 1.00 92.00 77 ASN A C 1
ATOM 620 O O . ASN A 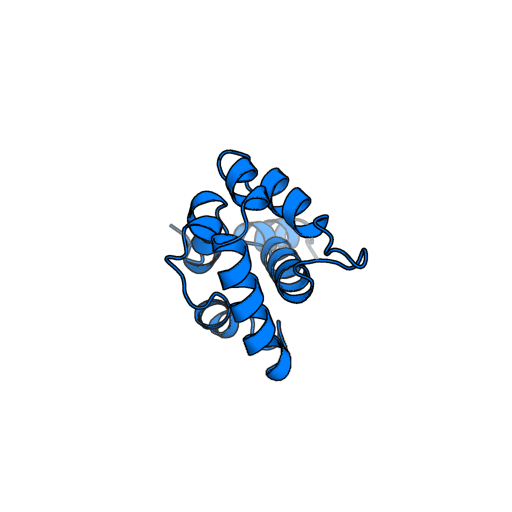1 77 ? -1.629 15.052 -9.493 1.00 92.00 77 ASN A O 1
ATOM 624 N N . LYS A 1 78 ? -2.872 14.208 -11.155 1.00 91.50 78 LYS A N 1
ATOM 625 C CA . LYS A 1 78 ? -2.840 15.431 -11.983 1.00 91.50 78 LYS A CA 1
ATOM 626 C C . LYS A 1 78 ? -3.486 16.657 -11.316 1.00 91.50 78 LYS A C 1
ATOM 628 O O . LYS A 1 78 ? -3.250 17.770 -11.766 1.00 91.50 78 LYS A O 1
ATOM 633 N N . LEU A 1 79 ? -4.284 16.452 -10.267 1.00 93.81 79 LEU A N 1
ATOM 634 C CA . LEU A 1 79 ? -4.937 17.498 -9.479 1.00 93.81 79 LEU A CA 1
ATOM 635 C C . LEU A 1 79 ? -4.109 17.911 -8.245 1.00 93.81 79 LEU A C 1
ATOM 637 O O . LEU A 1 79 ? -4.528 18.779 -7.490 1.00 93.81 79 LEU A O 1
ATOM 641 N N . GLY A 1 80 ? -2.931 17.311 -8.023 1.00 92.50 80 GLY A N 1
ATOM 642 C CA . GLY A 1 80 ? -2.075 17.591 -6.862 1.00 92.50 80 GLY A CA 1
ATOM 643 C C . GLY A 1 80 ? -2.480 16.856 -5.575 1.00 92.50 80 GLY A C 1
ATOM 644 O O . GLY A 1 80 ? -1.852 17.030 -4.522 1.00 92.50 80 GLY A O 1
ATOM 645 N N . GLU A 1 81 ? -3.490 15.993 -5.638 1.00 93.44 81 GLU A N 1
ATOM 646 C CA . GLU A 1 81 ? -3.967 15.194 -4.508 1.00 93.44 81 GLU A CA 1
ATOM 647 C C . GLU A 1 81 ? -3.167 13.897 -4.384 1.00 93.44 81 GLU A C 1
ATOM 649 O O . GLU A 1 81 ? -2.531 13.454 -5.339 1.00 93.44 81 GLU A O 1
ATOM 654 N N . ASN A 1 82 ? -3.168 13.272 -3.202 1.00 93.62 82 ASN A N 1
ATOM 655 C CA . ASN A 1 82 ? -2.478 11.991 -3.018 1.00 93.62 82 ASN A CA 1
ATOM 656 C C . ASN A 1 82 ? -3.061 10.942 -3.971 1.00 93.62 82 ASN A C 1
ATOM 658 O O . ASN A 1 82 ? -4.271 10.757 -4.007 1.00 93.62 82 ASN A O 1
ATOM 662 N N . MET A 1 83 ? -2.200 10.237 -4.706 1.00 94.31 83 MET A N 1
ATOM 663 C CA . MET A 1 83 ? -2.644 9.240 -5.684 1.00 94.31 83 MET A CA 1
ATOM 664 C C . MET A 1 83 ? -3.202 7.969 -5.025 1.00 94.31 83 MET A C 1
ATOM 666 O O . MET A 1 83 ? -4.079 7.324 -5.589 1.00 94.31 83 MET A O 1
ATOM 670 N N . PHE A 1 84 ? -2.707 7.625 -3.831 1.00 94.56 84 PHE A N 1
ATOM 671 C CA . PHE A 1 84 ? -3.093 6.415 -3.097 1.00 94.56 84 PHE A CA 1
ATOM 672 C C . PHE A 1 84 ? -3.411 6.722 -1.621 1.00 94.56 84 PHE A C 1
ATOM 674 O O . PHE A 1 84 ? -2.640 6.340 -0.731 1.00 94.56 84 PHE A O 1
ATOM 681 N N . PRO A 1 85 ? -4.460 7.507 -1.320 1.00 92.88 85 PRO A N 1
ATOM 682 C CA . PRO A 1 85 ? -4.739 7.971 0.037 1.00 92.88 85 PRO A CA 1
ATOM 683 C C . PRO A 1 85 ? -5.093 6.831 1.003 1.00 92.88 85 PRO A C 1
ATOM 685 O O . PRO A 1 85 ? -4.540 6.789 2.106 1.00 92.88 85 PRO A O 1
ATOM 688 N N . ASN A 1 86 ? -5.948 5.889 0.593 1.00 91.94 86 ASN A N 1
ATOM 689 C CA . ASN A 1 86 ? -6.396 4.789 1.452 1.00 91.94 86 ASN A CA 1
ATOM 690 C C . ASN A 1 86 ? -5.266 3.788 1.697 1.00 91.94 86 ASN A C 1
ATOM 692 O O . ASN A 1 86 ? -5.013 3.381 2.832 1.00 91.94 86 ASN A O 1
ATOM 696 N N . LEU A 1 87 ? -4.528 3.448 0.643 1.00 92.06 87 LEU A N 1
ATOM 697 C CA . LEU A 1 87 ? -3.363 2.581 0.717 1.00 92.06 87 LEU A CA 1
ATOM 698 C C . LEU A 1 87 ? -2.258 3.209 1.566 1.00 92.06 87 LEU A C 1
ATOM 700 O O . LEU A 1 87 ? -1.645 2.525 2.380 1.00 92.06 87 LEU A O 1
ATOM 704 N N . SER A 1 88 ? -2.027 4.517 1.439 1.00 92.62 88 SER A N 1
ATOM 705 C CA . SER A 1 88 ? -1.030 5.209 2.261 1.00 92.62 88 SER A CA 1
ATOM 706 C C . SER A 1 88 ? -1.376 5.157 3.744 1.00 92.62 88 SER A C 1
ATOM 708 O O . SER A 1 88 ? -0.496 4.890 4.562 1.00 92.62 88 SER A O 1
ATOM 710 N N . LEU A 1 89 ? -2.638 5.412 4.103 1.00 90.00 89 LEU A N 1
ATOM 711 C CA . LEU A 1 89 ? -3.102 5.320 5.487 1.00 90.00 89 LEU A CA 1
ATOM 712 C C . LEU A 1 89 ? -2.918 3.899 6.027 1.00 90.00 89 LEU A C 1
ATOM 714 O O . LEU A 1 89 ? -2.312 3.702 7.080 1.00 90.00 89 LEU A O 1
ATOM 718 N N . PHE A 1 90 ? -3.374 2.918 5.254 1.00 88.75 90 PHE A N 1
ATOM 719 C CA . PHE A 1 90 ? -3.298 1.510 5.598 1.00 88.75 90 PHE A CA 1
ATOM 720 C C . PHE A 1 90 ? -1.857 1.037 5.834 1.00 88.75 90 PHE A C 1
ATOM 722 O O . PHE A 1 90 ? -1.552 0.483 6.888 1.00 88.75 90 PHE A O 1
ATOM 729 N N . ILE A 1 91 ? -0.941 1.301 4.897 1.00 89.38 91 ILE A N 1
ATOM 730 C CA . ILE A 1 91 ? 0.455 0.860 5.012 1.00 89.38 91 ILE A CA 1
ATOM 731 C C . ILE A 1 91 ? 1.165 1.563 6.168 1.00 89.38 91 ILE A C 1
ATOM 733 O O . ILE A 1 91 ? 1.928 0.922 6.887 1.00 89.38 91 ILE A O 1
ATOM 737 N N . LYS A 1 92 ? 0.908 2.858 6.393 1.00 89.06 92 LYS A N 1
ATOM 738 C CA . LYS A 1 92 ? 1.453 3.566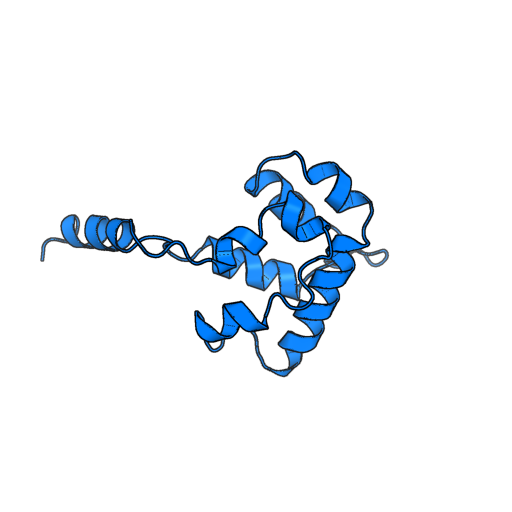 7.562 1.00 89.06 92 LYS A CA 1
ATOM 739 C C . LYS A 1 92 ? 1.012 2.907 8.859 1.00 89.06 92 LYS A C 1
ATOM 741 O O . LYS A 1 92 ? 1.844 2.697 9.735 1.00 89.06 92 LYS A O 1
ATOM 746 N N . ALA A 1 93 ? -0.265 2.552 8.960 1.00 85.19 93 ALA A N 1
ATOM 747 C CA . ALA A 1 93 ? -0.774 1.901 10.149 1.00 85.19 93 ALA A CA 1
ATOM 748 C C . ALA A 1 93 ? -0.160 0.505 10.329 1.00 85.19 93 ALA A C 1
ATOM 750 O O . ALA A 1 93 ? 0.364 0.213 11.399 1.00 85.19 93 ALA A O 1
ATOM 751 N N . VAL A 1 94 ? -0.088 -0.305 9.267 1.00 83.19 94 VAL A N 1
ATOM 752 C CA . VAL A 1 94 ? 0.587 -1.615 9.285 1.00 83.19 94 VAL A CA 1
ATOM 753 C C . VAL A 1 94 ? 2.045 -1.505 9.739 1.00 83.19 94 VAL A C 1
ATOM 755 O O . VAL A 1 94 ? 2.473 -2.292 10.576 1.00 83.19 94 VAL A O 1
ATOM 758 N N . LEU A 1 95 ? 2.801 -0.532 9.217 1.00 83.31 95 LEU A N 1
ATOM 759 C CA . LEU A 1 95 ? 4.211 -0.312 9.567 1.00 83.31 95 LEU A CA 1
ATOM 760 C C . LEU A 1 95 ? 4.412 0.286 10.967 1.00 83.31 95 LEU A C 1
ATOM 762 O O . LEU A 1 95 ? 5.522 0.241 11.492 1.00 83.31 95 LEU A O 1
ATOM 766 N N . SER A 1 96 ? 3.370 0.876 11.554 1.00 81.75 96 SER A N 1
ATOM 767 C CA . SER A 1 96 ? 3.401 1.402 12.923 1.00 81.75 96 SER A CA 1
ATOM 768 C C . SER A 1 96 ? 3.117 0.340 13.985 1.00 81.75 96 SER A C 1
ATOM 770 O O . SER A 1 96 ? 3.342 0.586 15.169 1.00 81.75 96 SER A O 1
ATOM 772 N N . LEU A 1 97 ? 2.637 -0.842 13.582 1.00 75.25 97 LEU A N 1
ATOM 773 C CA . LEU A 1 97 ? 2.358 -1.916 14.521 1.00 75.25 97 LEU A CA 1
ATOM 774 C C . LEU A 1 97 ? 3.656 -2.565 15.013 1.00 75.25 97 LEU A C 1
ATOM 776 O O . LEU A 1 97 ? 4.560 -2.835 14.217 1.00 75.25 97 LEU A O 1
ATOM 780 N N . PRO A 1 98 ? 3.753 -2.887 16.313 1.00 64.00 98 PRO A N 1
ATOM 781 C CA . PRO A 1 98 ? 4.874 -3.651 16.830 1.00 64.00 98 PRO A CA 1
ATOM 782 C C . PRO A 1 98 ? 4.835 -5.059 16.225 1.00 64.00 98 PRO A C 1
ATOM 784 O O . PRO A 1 98 ? 4.040 -5.908 16.613 1.00 64.00 98 PRO A O 1
ATOM 787 N N . HIS A 1 99 ? 5.713 -5.320 15.259 1.00 61.44 99 HIS A N 1
ATOM 788 C CA . HIS A 1 99 ? 5.766 -6.592 14.530 1.00 61.44 99 HIS A CA 1
ATOM 789 C C . HIS A 1 99 ? 6.269 -7.790 15.367 1.00 61.44 99 HIS A C 1
ATOM 791 O O . HIS A 1 99 ? 6.452 -8.877 14.821 1.00 61.44 99 HIS A O 1
ATOM 797 N N . SER A 1 100 ? 6.525 -7.623 16.669 1.00 52.91 100 SER A N 1
ATOM 798 C CA . SER A 1 100 ? 7.013 -8.690 17.547 1.00 52.91 100 SER A CA 1
ATOM 799 C C . SER A 1 100 ? 6.548 -8.494 18.989 1.00 52.91 100 SER A C 1
ATOM 801 O O . SER A 1 100 ? 6.696 -7.401 19.541 1.00 52.91 100 SER A O 1
ATOM 803 N N . SER A 1 101 ? 6.068 -9.571 19.622 1.00 52.31 101 SER A N 1
ATOM 804 C CA . SER A 1 101 ? 5.796 -9.612 21.066 1.00 52.31 101 SER A CA 1
ATOM 805 C C . SER A 1 101 ? 7.041 -9.259 21.883 1.00 52.31 101 SER A C 1
ATOM 807 O O . SER A 1 101 ? 6.919 -8.561 22.877 1.00 52.31 101 SER A O 1
ATOM 809 N N . ALA A 1 102 ? 8.243 -9.602 21.405 1.00 53.78 102 ALA A N 1
ATOM 810 C CA . ALA A 1 102 ? 9.506 -9.270 22.069 1.00 53.78 102 ALA A CA 1
ATOM 811 C C . ALA A 1 102 ? 9.780 -7.754 22.140 1.00 53.78 102 ALA A C 1
ATOM 813 O O . ALA A 1 102 ? 10.477 -7.289 23.039 1.00 53.78 102 ALA A O 1
ATOM 814 N N . ALA A 1 103 ? 9.246 -6.959 21.202 1.00 53.78 103 ALA A N 1
ATOM 815 C CA . ALA A 1 103 ? 9.351 -5.501 21.267 1.00 53.78 103 ALA A CA 1
ATOM 816 C C . ALA A 1 103 ? 8.428 -4.926 22.353 1.00 53.78 103 ALA A C 1
ATOM 818 O O . ALA A 1 103 ? 8.832 -4.017 23.074 1.00 53.78 103 ALA A O 1
ATOM 819 N N . ALA A 1 104 ? 7.229 -5.497 22.508 1.00 54.69 104 ALA A N 1
ATOM 820 C CA . ALA A 1 104 ? 6.323 -5.157 23.599 1.00 54.69 104 ALA A CA 1
ATOM 821 C C . ALA A 1 104 ? 6.884 -5.629 24.953 1.00 54.69 104 ALA A C 1
ATOM 823 O O . ALA A 1 104 ? 6.970 -4.832 25.879 1.00 54.69 104 ALA A O 1
ATOM 824 N N . GLU A 1 105 ? 7.359 -6.873 25.056 1.00 54.50 105 GLU A N 1
ATOM 825 C CA . GLU A 1 105 ? 7.979 -7.444 26.263 1.00 54.50 105 GLU A CA 1
ATOM 826 C C . GLU A 1 105 ? 9.224 -6.666 26.702 1.00 54.50 105 GLU A C 1
ATOM 828 O O . GLU A 1 105 ? 9.427 -6.470 27.896 1.00 54.50 105 GLU A O 1
ATOM 833 N N . ARG A 1 106 ? 10.033 -6.148 25.766 1.00 58.72 106 ARG A N 1
ATOM 834 C CA . ARG A 1 106 ? 11.175 -5.283 26.096 1.00 58.72 106 ARG A CA 1
ATOM 835 C C . ARG A 1 106 ? 10.729 -3.959 26.714 1.00 58.72 106 ARG A C 1
ATOM 837 O O . ARG A 1 106 ? 11.350 -3.522 27.678 1.00 58.72 106 ARG A O 1
ATOM 844 N N . ILE A 1 107 ? 9.654 -3.351 26.211 1.00 60.12 107 ILE A N 1
ATOM 845 C CA . ILE A 1 107 ? 9.068 -2.149 26.823 1.00 60.12 107 ILE A CA 1
ATOM 846 C C . ILE A 1 107 ? 8.484 -2.486 28.202 1.00 60.12 107 ILE A C 1
ATOM 848 O O . ILE A 1 107 ? 8.770 -1.778 29.160 1.00 60.12 107 ILE A O 1
ATOM 852 N N . PHE A 1 108 ? 7.758 -3.598 28.345 1.00 58.06 108 PHE A N 1
ATOM 853 C CA . PHE A 1 108 ? 7.230 -4.034 29.643 1.00 58.06 108 PHE A CA 1
ATOM 854 C C . PHE A 1 108 ? 8.337 -4.358 30.660 1.00 58.06 108 PHE A C 1
ATOM 856 O O . PHE A 1 108 ? 8.216 -3.977 31.816 1.00 58.06 108 PHE A O 1
ATOM 863 N N . SER A 1 109 ? 9.460 -4.951 30.236 1.00 56.75 109 SER A N 1
ATOM 864 C CA . SER A 1 109 ? 10.629 -5.187 31.102 1.00 56.75 109 SER A CA 1
ATOM 865 C C . SER A 1 109 ? 11.337 -3.902 31.548 1.00 56.75 109 SER A C 1
ATOM 867 O O . SER A 1 109 ? 12.025 -3.891 32.564 1.00 56.75 109 SER A O 1
ATOM 869 N N . GLN A 1 110 ? 11.177 -2.813 30.790 1.00 58.75 110 GLN A N 1
ATOM 870 C CA . GLN A 1 110 ? 11.705 -1.487 31.126 1.00 58.75 110 GLN A CA 1
ATOM 871 C C . GLN A 1 110 ? 10.733 -0.666 31.982 1.00 58.75 110 GLN A C 1
ATOM 873 O O . GLN A 1 110 ? 11.140 0.333 32.567 1.00 58.75 110 GLN A O 1
ATOM 878 N N . LEU A 1 111 ? 9.471 -1.090 32.068 1.00 62.41 111 LEU A N 1
ATOM 879 C CA . LEU A 1 111 ? 8.400 -0.448 32.825 1.00 62.41 111 LEU A CA 1
ATOM 880 C C . LEU A 1 111 ? 8.166 -1.106 34.192 1.00 62.41 111 LEU A C 1
ATOM 882 O O . LEU A 1 111 ? 7.040 -1.047 34.666 1.00 62.41 111 LEU A O 1
ATOM 886 N N . ASN A 1 112 ? 9.184 -1.724 34.814 1.00 50.41 112 ASN A N 1
ATOM 887 C CA . ASN A 1 112 ? 9.084 -2.275 36.176 1.00 50.41 112 ASN A CA 1
ATOM 888 C C . ASN A 1 112 ? 8.299 -1.317 37.105 1.00 50.41 112 ASN A C 1
ATOM 890 O O . ASN A 1 112 ? 8.833 -0.288 37.528 1.00 50.41 112 ASN A O 1
ATOM 894 N N . LEU A 1 113 ? 7.042 -1.680 37.378 1.00 50.66 113 LEU A N 1
ATOM 895 C CA . LEU A 1 113 ? 6.155 -1.185 38.430 1.00 50.66 113 LEU A CA 1
ATOM 896 C C . LEU A 1 113 ? 6.131 -2.245 39.526 1.00 50.66 113 LEU A C 1
ATOM 898 O O . LEU A 1 113 ? 5.986 -3.437 39.164 1.00 50.66 113 LEU A O 1
#

Secondary structure (DSSP, 8-state):
-----HHHHHTSHHHHTT---S-SHHHHHTTSTTSS-HHHHHHHHHHHHHHHH-HHHHHTTTS-HHHHHHHHHH-B-TTSSBSSHHHHHHHHHHHHS---HHHHHHHHHHS--